Protein AF-A0A7T5R060-F1 (afdb_monomer)

Solvent-accessible surface area (backbone atoms only — not comparable to full-atom values): 4519 Å² total; per-residue (Å²): 135,90,48,73,66,54,54,51,51,50,54,53,48,53,55,49,48,54,53,39,51,53,51,50,50,53,50,51,53,53,48,53,54,32,70,73,61,68,46,75,68,41,48,53,51,48,46,53,53,36,53,53,35,26,76,68,67,64,41,55,59,71,60,32,51,56,51,46,53,54,49,52,54,52,48,54,52,62,76,76,104

Foldseek 3Di:
DPDPVVVVVVVVVVVVVVVLVVLVVVLVVLLVVCLVVPDPVSLVVNLVSLVVCCVVVSDPPVVSVVSSVVSVVSNVVVVVD

Nearest PDB structures (foldseek):
  7n2c-assembly1_ST  TM=8.728E-01  e=4.296E-03  Escherichia coli K-12
  8cec-assembly1_S  TM=8.530E-01  e=3.792E-03  Bacillus subtilis subsp. subtilis str. 168
  6yss-assembly1_t  TM=8.405E-01  e=7.075E-03  Escherichia coli
  7m4u-assembly1_t  TM=8.282E-01  e=1.320E-02  Acinetobacter baumannii AB0057
  7pas-assembly1_S  TM=8.685E-01  e=9.708E-02  Mycoplasmoides pneumoniae M129

Radius of gyration: 16.96 Å; Cα contacts (8 Å, |Δi|>4): 39; chains: 1; bounding box: 31×19×56 Å

Structure (mmCIF, N/CA/C/O backbone):
data_AF-A0A7T5R060-F1
#
_entry.id   AF-A0A7T5R060-F1
#
loop_
_atom_site.group_PDB
_atom_site.id
_atom_site.type_symbol
_atom_site.label_atom_id
_atom_site.label_alt_id
_atom_site.label_comp_id
_atom_site.label_asym_id
_atom_site.label_entity_id
_atom_site.label_seq_id
_atom_site.pdbx_PDB_ins_code
_atom_site.Cartn_x
_atom_site.Cartn_y
_atom_site.Cartn_z
_atom_site.occupancy
_atom_site.B_iso_or_equiv
_atom_site.auth_seq_id
_atom_site.auth_comp_id
_atom_site.auth_asym_id
_atom_site.auth_atom_id
_atom_site.pdbx_PDB_model_num
ATOM 1 N N . MET A 1 1 ? 6.416 -0.581 -29.223 1.00 59.72 1 MET A N 1
ATOM 2 C CA . MET A 1 1 ? 7.691 -0.514 -28.467 1.00 59.72 1 MET A CA 1
ATOM 3 C C . MET A 1 1 ? 8.848 -0.256 -29.435 1.00 59.72 1 MET A C 1
ATOM 5 O O . MET A 1 1 ? 9.608 -1.167 -29.713 1.00 59.72 1 MET A O 1
ATOM 9 N N . ARG A 1 2 ? 8.961 0.955 -30.002 1.00 77.31 2 ARG A N 1
ATOM 10 C CA . ARG A 1 2 ? 9.962 1.253 -31.052 1.00 77.31 2 ARG A CA 1
ATOM 11 C C . ARG A 1 2 ? 11.161 2.090 -30.573 1.00 77.31 2 ARG A C 1
ATOM 13 O O . ARG A 1 2 ? 12.188 2.092 -31.234 1.00 77.31 2 ARG A O 1
ATOM 20 N N . HIS A 1 3 ? 11.079 2.736 -29.404 1.00 88.38 3 HIS A N 1
ATOM 21 C CA . HIS A 1 3 ? 12.154 3.585 -28.872 1.00 88.38 3 HIS A CA 1
ATOM 22 C C . HIS A 1 3 ? 12.843 2.969 -27.647 1.00 88.38 3 HIS A C 1
ATOM 24 O O . HIS A 1 3 ? 12.194 2.401 -26.762 1.00 88.38 3 HIS A O 1
ATOM 30 N N . LYS A 1 4 ? 14.167 3.158 -27.554 1.00 92.62 4 LYS A N 1
ATOM 31 C CA . LYS A 1 4 ? 15.014 2.700 -26.434 1.00 92.62 4 LYS A CA 1
ATOM 32 C C . LYS A 1 4 ? 14.483 3.167 -25.065 1.00 92.62 4 LYS A C 1
ATOM 34 O O . LYS A 1 4 ? 14.538 2.427 -24.082 1.00 92.62 4 LYS A O 1
ATOM 39 N N . SER A 1 5 ? 13.898 4.366 -25.001 1.00 93.69 5 SER A N 1
ATOM 40 C CA . SER A 1 5 ? 13.285 4.929 -23.789 1.00 93.69 5 SER A CA 1
ATOM 41 C C . SER A 1 5 ? 12.070 4.125 -23.304 1.00 93.69 5 SER A C 1
ATOM 43 O O . SER A 1 5 ? 11.930 3.891 -22.101 1.00 93.69 5 SER A O 1
ATOM 45 N N . THR A 1 6 ? 11.226 3.639 -24.218 1.00 95.06 6 THR A N 1
ATOM 46 C CA . THR A 1 6 ? 10.063 2.800 -23.896 1.00 95.06 6 THR A CA 1
ATOM 47 C C . THR A 1 6 ? 10.498 1.467 -23.293 1.00 95.06 6 THR A C 1
ATOM 49 O O . THR A 1 6 ? 9.950 1.049 -22.274 1.00 95.06 6 THR A O 1
ATOM 52 N N . ILE A 1 7 ? 11.524 0.831 -23.871 1.00 95.00 7 ILE A N 1
ATOM 53 C CA . ILE A 1 7 ? 12.087 -0.431 -23.364 1.00 95.00 7 ILE A CA 1
ATOM 54 C C . ILE A 1 7 ? 12.636 -0.227 -21.945 1.00 95.00 7 ILE A C 1
ATOM 56 O O . ILE A 1 7 ? 12.295 -0.975 -21.028 1.00 95.00 7 ILE A O 1
ATOM 60 N N . LYS A 1 8 ? 13.398 0.852 -21.718 1.00 95.25 8 LYS A N 1
ATOM 61 C CA . LYS A 1 8 ? 13.904 1.214 -20.384 1.00 95.25 8 LYS A CA 1
ATOM 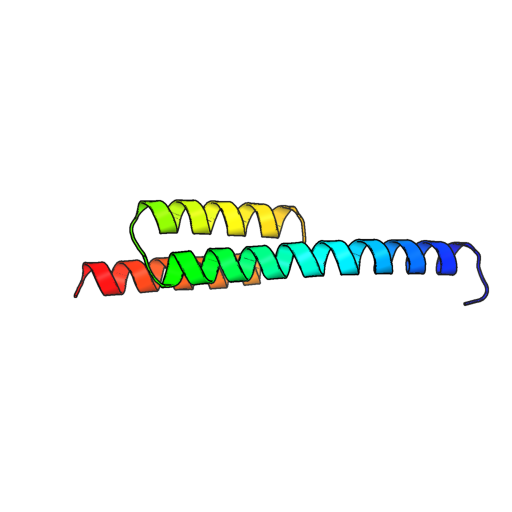62 C C . LYS A 1 8 ? 12.773 1.388 -19.366 1.00 95.25 8 LYS A C 1
ATOM 64 O O . LYS A 1 8 ? 12.844 0.8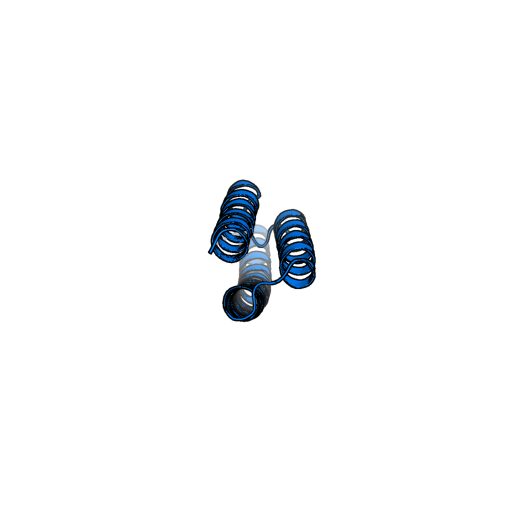28 -18.271 1.00 95.25 8 LYS A O 1
ATOM 69 N N . ARG A 1 9 ? 11.723 2.145 -19.706 1.00 96.19 9 ARG A N 1
ATOM 70 C CA . ARG A 1 9 ? 10.559 2.342 -18.821 1.00 96.19 9 ARG A CA 1
ATOM 71 C C . ARG A 1 9 ? 9.838 1.028 -18.527 1.00 96.19 9 ARG A C 1
ATOM 73 O O . ARG A 1 9 ? 9.433 0.817 -17.385 1.00 96.19 9 ARG A O 1
ATOM 80 N N . HIS A 1 10 ? 9.742 0.130 -19.507 1.00 96.12 10 HIS A N 1
ATOM 81 C CA . HIS A 1 10 ? 9.172 -1.201 -19.310 1.00 96.12 10 HIS A CA 1
ATOM 82 C C . HIS A 1 10 ? 9.973 -2.016 -18.284 1.00 96.12 10 HIS A C 1
ATOM 84 O O . HIS A 1 10 ? 9.402 -2.492 -17.305 1.00 96.12 10 HIS A O 1
ATOM 90 N N . ILE A 1 11 ? 11.300 -2.091 -18.428 1.00 96.31 11 ILE A N 1
ATOM 91 C CA . ILE A 1 11 ? 12.179 -2.804 -17.483 1.00 96.31 11 ILE A CA 1
ATOM 92 C C . ILE A 1 11 ? 12.062 -2.215 -16.067 1.00 96.31 11 ILE A C 1
ATOM 94 O O . ILE A 1 11 ? 11.923 -2.953 -15.091 1.00 96.31 11 ILE A O 1
ATOM 98 N N . GLN A 1 12 ? 12.069 -0.883 -15.938 1.00 96.88 12 GLN A N 1
ATOM 99 C CA . GLN A 1 12 ? 11.881 -0.203 -14.649 1.00 96.88 12 GLN A CA 1
ATOM 100 C C . GLN A 1 12 ? 10.526 -0.540 -14.012 1.00 96.88 12 GLN A C 1
ATOM 102 O O . GLN A 1 12 ? 10.451 -0.779 -12.805 1.00 96.88 12 GLN A O 1
ATOM 107 N N . SER A 1 13 ? 9.464 -0.586 -14.822 1.00 97.12 13 SER A N 1
ATOM 108 C CA . SER A 1 13 ? 8.121 -0.954 -14.376 1.00 97.12 13 SER A CA 1
ATOM 109 C C . SER A 1 13 ? 8.074 -2.389 -13.847 1.00 97.12 13 SER A C 1
ATOM 111 O O . SER A 1 13 ? 7.589 -2.607 -12.737 1.00 97.12 13 SER A O 1
ATOM 113 N N . GLN A 1 14 ? 8.651 -3.356 -14.571 1.00 97.75 14 GLN A N 1
ATOM 114 C CA . GLN A 1 14 ? 8.683 -4.759 -14.138 1.00 97.75 14 GLN A CA 1
ATOM 115 C C . GLN A 1 14 ? 9.453 -4.942 -12.825 1.00 97.75 14 GLN A C 1
ATOM 117 O O . GLN A 1 14 ? 8.950 -5.576 -11.896 1.00 97.75 14 GLN A O 1
ATOM 122 N N . LYS A 1 15 ? 10.627 -4.306 -12.692 1.00 97.06 15 LYS A N 1
ATOM 123 C CA . LYS A 1 15 ? 11.411 -4.321 -11.443 1.00 97.06 15 LYS A CA 1
ATOM 124 C C . LYS A 1 15 ? 10.598 -3.767 -10.270 1.00 97.06 15 LYS A C 1
ATOM 126 O O . LYS A 1 15 ? 10.494 -4.399 -9.219 1.00 97.06 15 LYS A O 1
ATOM 131 N N . LYS A 1 16 ? 9.954 -2.611 -10.465 1.00 96.56 16 LYS A N 1
ATOM 132 C CA . LYS A 1 16 ? 9.109 -1.987 -9.439 1.00 96.56 16 LYS A CA 1
ATOM 133 C C . LYS A 1 16 ? 7.889 -2.846 -9.096 1.00 96.56 16 LYS A C 1
ATOM 135 O O . LYS A 1 16 ? 7.527 -2.940 -7.926 1.00 96.56 16 LYS A O 1
ATOM 140 N N . ARG A 1 17 ? 7.269 -3.497 -10.086 1.00 96.88 17 ARG A N 1
ATOM 141 C CA . ARG A 1 17 ? 6.117 -4.391 -9.898 1.00 96.88 17 ARG A CA 1
ATOM 142 C C . ARG A 1 17 ? 6.462 -5.561 -8.981 1.00 96.88 17 ARG A C 1
ATOM 144 O O . ARG A 1 17 ? 5.701 -5.823 -8.051 1.00 96.88 17 ARG A O 1
ATOM 151 N N . LEU A 1 18 ? 7.591 -6.232 -9.212 1.00 97.25 18 LEU A N 1
ATOM 152 C CA . LEU A 1 18 ? 8.030 -7.369 -8.395 1.00 97.25 18 LEU A CA 1
ATOM 153 C C . LEU A 1 18 ? 8.292 -6.958 -6.941 1.00 97.25 18 LEU A C 1
ATOM 155 O O . LEU A 1 18 ? 7.739 -7.566 -6.021 1.00 97.25 18 LEU A O 1
ATOM 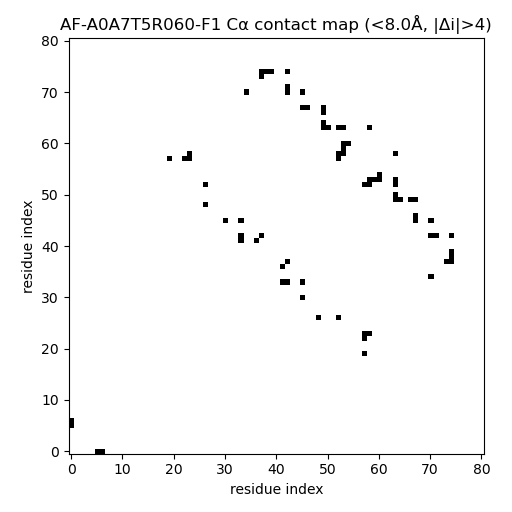159 N N . LEU A 1 19 ? 9.044 -5.872 -6.734 1.00 95.69 19 LEU A N 1
ATOM 1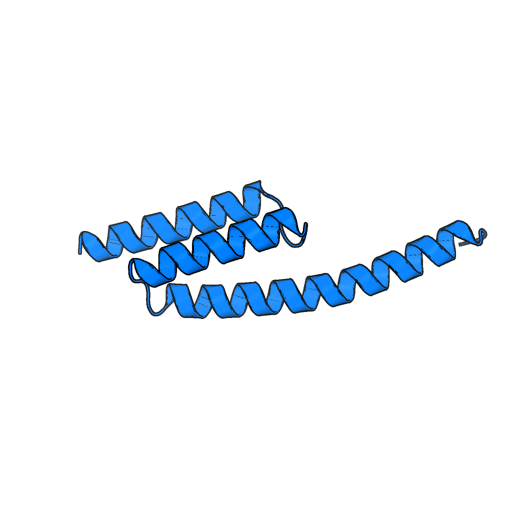60 C CA . LEU A 1 19 ? 9.323 -5.338 -5.397 1.00 95.69 19 LEU A CA 1
ATOM 161 C C . LEU A 1 19 ? 8.035 -4.945 -4.665 1.00 95.69 19 LEU A C 1
ATOM 163 O O . LEU A 1 19 ? 7.799 -5.371 -3.534 1.00 95.69 19 LEU A O 1
ATOM 167 N N . ASN A 1 20 ? 7.155 -4.193 -5.330 1.00 96.06 20 ASN A N 1
ATOM 168 C CA . ASN A 1 20 ? 5.890 -3.766 -4.741 1.00 96.06 20 ASN A CA 1
ATOM 169 C C . ASN A 1 20 ? 4.983 -4.955 -4.407 1.00 96.06 20 ASN A C 1
ATOM 171 O O . ASN A 1 20 ? 4.324 -4.931 -3.370 1.00 96.06 20 ASN A O 1
ATOM 175 N N . ARG A 1 21 ? 4.951 -5.999 -5.246 1.00 96.94 21 ARG A N 1
ATOM 176 C CA . ARG A 1 21 ? 4.172 -7.219 -4.986 1.00 96.94 21 ARG A CA 1
ATOM 177 C C . ARG A 1 21 ? 4.657 -7.924 -3.720 1.00 96.94 21 ARG A C 1
ATOM 179 O O . ARG A 1 21 ? 3.832 -8.229 -2.861 1.00 96.94 21 ARG A O 1
ATOM 186 N N . SER A 1 22 ? 5.967 -8.133 -3.588 1.00 97.19 22 SER A N 1
ATOM 187 C CA . SER A 1 22 ? 6.563 -8.776 -2.409 1.00 97.19 22 SER A CA 1
ATOM 188 C C . SER A 1 22 ? 6.296 -7.972 -1.131 1.00 97.19 22 SER A C 1
ATOM 190 O O . SER A 1 22 ? 5.725 -8.488 -0.167 1.00 97.19 22 SER A O 1
ATOM 192 N N . LEU A 1 23 ? 6.584 -6.666 -1.153 1.00 97.12 23 LEU A N 1
ATOM 193 C CA . LEU A 1 23 ? 6.388 -5.793 0.005 1.00 97.12 23 LEU A CA 1
ATOM 194 C C . LEU A 1 23 ? 4.912 -5.662 0.399 1.00 97.12 23 LEU A C 1
ATOM 196 O O . LEU A 1 23 ? 4.589 -5.678 1.586 1.00 97.12 23 LEU A O 1
ATOM 200 N N . LYS A 1 24 ? 4.001 -5.569 -0.578 1.00 96.50 24 LYS A N 1
ATOM 201 C CA . LYS A 1 24 ? 2.553 -5.533 -0.325 1.00 96.50 24 LYS A CA 1
ATOM 202 C C . LYS A 1 24 ? 2.061 -6.843 0.293 1.00 96.50 24 LYS A C 1
ATOM 204 O O . LYS A 1 24 ? 1.238 -6.793 1.204 1.00 96.50 24 LYS A O 1
ATOM 209 N N . SER A 1 25 ? 2.567 -7.987 -0.172 1.00 97.94 25 SER A N 1
ATOM 210 C CA . SER A 1 25 ? 2.253 -9.296 0.411 1.00 97.94 25 SER A CA 1
ATOM 211 C C . SER A 1 25 ? 2.726 -9.379 1.864 1.00 97.94 25 SER A C 1
ATOM 213 O O . SER A 1 25 ? 1.918 -9.607 2.762 1.00 97.94 25 SER A O 1
ATOM 215 N N . SER A 1 26 ? 3.998 -9.051 2.119 1.00 97.50 26 SER A N 1
ATOM 216 C CA . SER A 1 26 ? 4.574 -9.019 3.470 1.00 97.50 26 SER A CA 1
ATOM 217 C C . SER A 1 26 ? 3.795 -8.094 4.412 1.00 97.50 26 SER A C 1
ATOM 219 O O . SER A 1 26 ? 3.456 -8.485 5.530 1.00 97.50 26 SER A O 1
ATOM 221 N N . LEU A 1 27 ? 3.432 -6.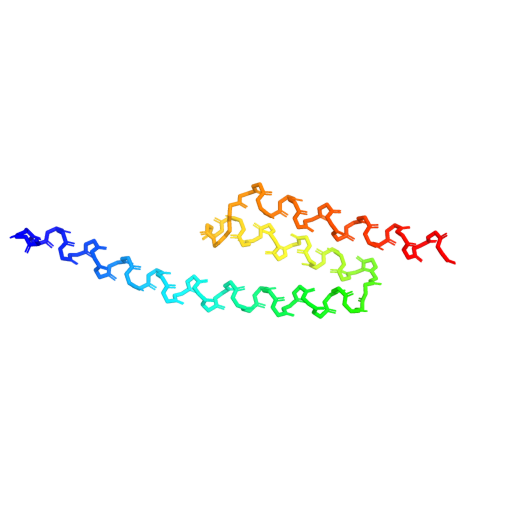892 3.946 1.00 96.94 27 LEU A N 1
ATOM 222 C CA . LEU A 1 27 ? 2.609 -5.948 4.702 1.00 96.94 27 LEU A CA 1
ATOM 223 C C . LEU A 1 27 ? 1.249 -6.553 5.071 1.00 96.94 27 LEU A C 1
ATOM 225 O O . LEU A 1 27 ? 0.832 -6.450 6.220 1.00 96.94 27 LEU A O 1
ATOM 229 N N . ASN A 1 28 ? 0.554 -7.180 4.120 1.00 96.38 28 ASN A N 1
ATOM 230 C CA . ASN A 1 28 ? -0.746 -7.795 4.385 1.00 96.38 28 ASN A CA 1
ATOM 231 C C . ASN A 1 28 ? -0.635 -8.953 5.386 1.00 96.38 28 ASN A C 1
ATOM 233 O O . ASN A 1 28 ? -1.474 -9.049 6.277 1.00 96.38 28 ASN A O 1
ATOM 237 N N . THR A 1 29 ? 0.407 -9.782 5.292 1.00 97.62 29 THR A N 1
ATOM 238 C CA . THR A 1 29 ? 0.660 -10.862 6.257 1.00 97.62 29 THR A CA 1
ATOM 239 C C . THR A 1 29 ? 0.912 -10.315 7.660 1.00 97.62 29 THR A C 1
ATOM 241 O O . THR A 1 29 ? 0.309 -10.794 8.618 1.00 97.62 29 THR A O 1
ATOM 244 N N . LYS A 1 30 ? 1.747 -9.276 7.798 1.00 96.56 30 LYS A N 1
ATOM 245 C CA . LYS A 1 30 ? 1.991 -8.612 9.091 1.00 96.56 30 LYS A CA 1
ATOM 246 C C . LYS A 1 30 ? 0.710 -8.010 9.667 1.00 96.56 30 LYS A C 1
ATOM 248 O O . LYS A 1 30 ? 0.407 -8.234 10.832 1.00 96.56 30 LYS A O 1
ATOM 253 N N . LEU A 1 31 ? -0.073 -7.315 8.841 1.00 96.00 31 LEU A N 1
ATOM 254 C CA . LEU A 1 31 ? -1.364 -6.764 9.257 1.00 96.00 31 LEU A CA 1
ATOM 255 C C . LEU A 1 31 ? -2.337 -7.864 9.689 1.00 96.00 31 LEU A C 1
ATOM 257 O O . LEU A 1 31 ? -3.024 -7.681 10.683 1.00 96.00 31 LEU A O 1
ATOM 261 N N . LYS A 1 32 ? -2.385 -9.010 8.994 1.00 95.62 32 LYS A N 1
ATOM 262 C CA . LYS A 1 32 ? -3.227 -10.147 9.396 1.00 95.62 32 LYS A CA 1
ATOM 263 C C . LYS A 1 32 ? -2.856 -10.641 10.796 1.00 95.62 32 LYS A C 1
ATOM 265 O O . LYS A 1 32 ? -3.754 -10.842 11.600 1.00 95.62 32 LYS A O 1
ATOM 270 N N . LYS A 1 33 ? -1.560 -10.774 11.100 1.00 95.56 33 LYS A N 1
ATOM 271 C CA . LYS A 1 33 ? -1.083 -11.153 12.442 1.00 95.56 33 LYS A CA 1
ATOM 272 C C . LYS A 1 33 ? -1.500 -10.134 13.510 1.00 95.56 33 LYS A C 1
ATOM 274 O O . LYS A 1 33 ? -2.039 -10.533 14.532 1.00 95.56 33 LYS A O 1
ATOM 279 N N . ILE A 1 34 ? -1.340 -8.838 13.229 1.00 95.06 34 ILE A N 1
ATOM 280 C CA . ILE A 1 34 ? -1.791 -7.752 14.121 1.00 95.06 34 ILE A CA 1
ATOM 281 C 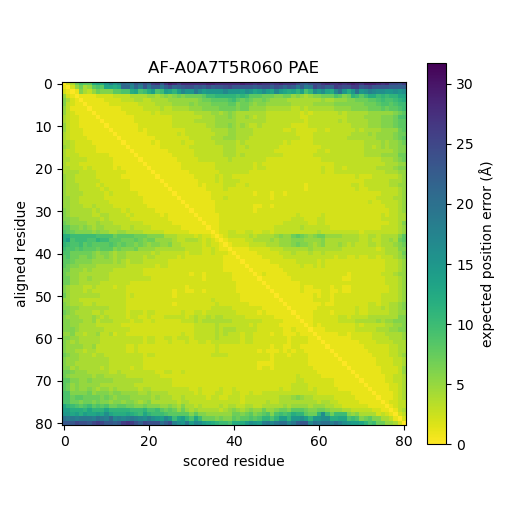C . ILE A 1 34 ? -3.306 -7.819 14.349 1.00 95.06 34 ILE A C 1
ATOM 283 O O . ILE A 1 34 ? -3.776 -7.659 15.464 1.00 95.06 34 ILE A O 1
ATOM 287 N N . PHE A 1 35 ? -4.090 -8.092 13.304 1.00 91.94 35 PHE A N 1
ATOM 288 C CA . PHE A 1 35 ? -5.541 -8.203 13.436 1.00 91.94 35 PHE A CA 1
ATOM 289 C C . PHE A 1 35 ? -5.995 -9.410 14.265 1.00 91.94 35 PHE A C 1
ATOM 291 O O . PHE A 1 35 ? -7.118 -9.362 14.766 1.00 91.94 35 PHE A O 1
ATOM 298 N N . LEU A 1 36 ? -5.199 -10.479 14.358 1.00 91.62 36 LEU A N 1
ATOM 299 C CA . LEU A 1 36 ? -5.508 -11.640 15.201 1.00 91.62 36 LEU A CA 1
ATOM 300 C C . LEU A 1 36 ? -5.229 -11.336 16.676 1.00 91.62 36 LEU A C 1
ATOM 302 O O . LEU A 1 36 ? -6.080 -11.609 17.510 1.00 91.62 36 LEU A O 1
ATOM 306 N N . ASN A 1 37 ? -4.090 -10.704 16.962 1.00 89.94 37 ASN A N 1
ATOM 307 C CA . ASN A 1 37 ? -3.633 -10.402 18.319 1.00 89.94 37 ASN A CA 1
ATOM 308 C C . ASN A 1 37 ? -3.596 -8.885 18.528 1.00 89.94 37 ASN A C 1
ATOM 310 O O . ASN A 1 37 ? -2.516 -8.298 18.619 1.00 89.94 37 ASN A O 1
ATOM 314 N N . ILE A 1 38 ? -4.764 -8.239 18.500 1.00 93.00 38 ILE A N 1
ATOM 315 C CA . ILE A 1 38 ? -4.824 -6.781 18.577 1.00 93.00 38 ILE A CA 1
ATOM 316 C C . ILE A 1 38 ? -4.691 -6.328 20.035 1.00 93.00 38 ILE A C 1
ATOM 318 O O . ILE A 1 38 ? -5.465 -6.692 20.907 1.00 93.00 38 ILE A O 1
ATOM 322 N N . ASN A 1 39 ? -3.655 -5.546 20.281 1.00 91.31 39 ASN A N 1
ATOM 323 C CA . ASN A 1 39 ? -3.356 -4.852 21.528 1.00 91.31 39 ASN A CA 1
ATOM 324 C C . ASN A 1 39 ? -2.791 -3.460 21.192 1.00 91.31 39 ASN A C 1
ATOM 326 O O . ASN A 1 39 ? -2.518 -3.161 20.023 1.00 91.31 39 ASN A O 1
ATOM 330 N N . GLU A 1 40 ? -2.601 -2.603 22.188 1.00 89.62 40 GLU A N 1
ATOM 331 C CA . GLU A 1 40 ? -2.161 -1.222 21.960 1.00 89.62 40 GLU A CA 1
ATOM 332 C C . GLU A 1 40 ? -0.809 -1.134 21.224 1.00 89.62 40 GLU A C 1
ATOM 334 O O . GLU A 1 40 ? -0.668 -0.403 20.239 1.00 89.62 40 GLU A O 1
ATOM 339 N N . GLU A 1 41 ? 0.154 -1.971 21.609 1.00 92.12 41 GLU A N 1
ATOM 340 C CA . GLU A 1 41 ? 1.480 -2.030 20.987 1.00 92.12 41 GLU A CA 1
ATOM 341 C C . GLU A 1 41 ? 1.413 -2.449 19.503 1.00 92.12 41 GLU A C 1
ATOM 343 O O . GLU A 1 41 ? 2.007 -1.827 18.616 1.00 92.12 41 GLU A O 1
ATOM 348 N N . SER A 1 42 ? 0.622 -3.474 19.190 1.00 92.56 42 SER A N 1
ATOM 349 C CA . SER A 1 42 ? 0.433 -3.984 17.829 1.00 92.56 42 SER A CA 1
ATOM 350 C C . SER A 1 42 ? -0.237 -2.955 16.914 1.00 92.56 42 SER A C 1
ATOM 352 O O . SER A 1 42 ? 0.072 -2.900 15.717 1.00 92.56 42 SER A O 1
ATOM 354 N N . VAL A 1 43 ? -1.113 -2.101 17.459 1.00 93.50 43 VAL A N 1
ATOM 355 C CA . VAL A 1 43 ? -1.744 -1.004 16.719 1.00 93.50 43 VAL A CA 1
ATOM 356 C C . VAL A 1 43 ? -0.703 0.048 16.360 1.00 93.50 43 VAL A C 1
ATOM 358 O O . VAL A 1 43 ? -0.635 0.442 15.191 1.00 93.50 43 VAL A O 1
ATOM 361 N N . GLN A 1 44 ? 0.162 0.440 17.299 1.00 94.25 44 GLN A N 1
ATOM 362 C CA . GLN A 1 44 ? 1.263 1.372 17.025 1.00 94.25 44 GLN A CA 1
ATOM 363 C C . GLN A 1 44 ? 2.218 0.817 15.954 1.00 94.25 44 GLN A C 1
ATOM 365 O O . GLN A 1 44 ? 2.566 1.511 14.988 1.00 94.25 44 GLN A O 1
ATOM 370 N N . ILE A 1 45 ? 2.577 -0.469 16.043 1.00 95.25 45 ILE A N 1
ATOM 371 C CA . ILE A 1 45 ? 3.383 -1.155 15.021 1.00 95.25 45 ILE A CA 1
ATOM 372 C C . ILE A 1 45 ? 2.666 -1.134 13.663 1.00 95.25 45 ILE A C 1
ATOM 374 O O . ILE A 1 45 ? 3.270 -0.807 12.634 1.00 95.25 45 ILE A O 1
ATOM 378 N N . GLY A 1 46 ? 1.368 -1.443 13.637 1.00 96.12 46 GLY A N 1
ATOM 379 C CA . GLY A 1 46 ? 0.540 -1.419 12.432 1.00 96.12 46 GLY A CA 1
ATOM 380 C C . GLY A 1 46 ? 0.502 -0.042 11.769 1.00 96.12 46 GLY A C 1
ATOM 381 O O . GLY A 1 46 ? 0.693 0.064 10.553 1.00 96.12 46 GLY A O 1
ATOM 382 N N . GLN A 1 47 ? 0.336 1.020 12.559 1.00 96.06 47 GLN A N 1
ATOM 383 C CA . GLN A 1 47 ? 0.376 2.407 12.093 1.00 96.06 47 GLN A CA 1
ATOM 384 C C . GLN A 1 47 ? 1.733 2.757 11.477 1.00 96.06 47 GLN A C 1
ATOM 386 O O . GLN A 1 47 ? 1.788 3.272 10.354 1.00 96.06 47 GLN A O 1
ATOM 391 N N . LYS A 1 48 ? 2.835 2.408 12.152 1.00 96.81 48 LYS A N 1
ATOM 392 C CA . LYS A 1 48 ? 4.199 2.640 11.653 1.00 96.81 48 LYS A CA 1
ATOM 393 C C . LYS A 1 48 ? 4.438 1.929 10.319 1.00 96.81 48 LYS A C 1
ATOM 395 O O . LYS A 1 48 ? 4.946 2.538 9.374 1.00 96.81 48 LYS A O 1
ATOM 400 N N . LEU A 1 49 ? 4.017 0.668 10.196 1.00 96.94 49 LEU A N 1
ATOM 401 C CA . LEU A 1 49 ? 4.128 -0.104 8.953 1.00 96.94 49 LEU A CA 1
ATOM 402 C C . LEU A 1 49 ? 3.329 0.525 7.803 1.00 96.94 49 LEU A C 1
ATOM 404 O O . LEU A 1 49 ? 3.841 0.633 6.685 1.00 96.94 49 LEU A O 1
ATOM 408 N N . LEU A 1 50 ? 2.096 0.966 8.064 1.00 97.00 50 LEU A N 1
ATOM 409 C CA . LEU A 1 50 ? 1.239 1.622 7.071 1.00 97.00 50 LEU A CA 1
ATOM 410 C C . LEU A 1 50 ? 1.806 2.973 6.622 1.00 97.00 50 LEU A C 1
ATOM 412 O O . LEU A 1 50 ? 1.808 3.266 5.423 1.00 97.00 50 LEU A O 1
ATOM 416 N N . ALA A 1 51 ? 2.346 3.762 7.553 1.00 96.69 51 ALA A N 1
ATOM 417 C CA . ALA A 1 51 ? 2.999 5.030 7.251 1.00 96.69 51 ALA A CA 1
ATOM 418 C C . ALA A 1 51 ? 4.232 4.824 6.358 1.00 96.69 51 ALA A C 1
ATOM 420 O O . ALA A 1 51 ? 4.375 5.495 5.334 1.00 96.69 51 ALA A O 1
ATOM 421 N N . ILE A 1 52 ? 5.089 3.850 6.685 1.00 96.56 52 ILE A N 1
ATOM 422 C CA . ILE A 1 52 ? 6.262 3.504 5.868 1.00 96.56 52 ILE A CA 1
ATOM 423 C C . ILE A 1 52 ? 5.832 3.021 4.476 1.00 96.56 52 ILE A C 1
ATOM 425 O O . ILE A 1 52 ? 6.410 3.441 3.471 1.00 96.56 52 ILE A O 1
ATOM 429 N N . ALA A 1 53 ? 4.807 2.170 4.389 1.00 96.62 53 ALA A N 1
ATOM 430 C CA . ALA A 1 53 ? 4.320 1.650 3.114 1.00 96.62 53 ALA A CA 1
ATOM 431 C C . ALA A 1 53 ? 3.737 2.745 2.204 1.00 96.62 53 ALA A C 1
ATOM 433 O O . ALA A 1 53 ? 3.933 2.703 0.985 1.00 96.62 53 ALA A O 1
ATOM 434 N N . SER A 1 54 ? 3.062 3.733 2.798 1.00 97.12 54 SER A N 1
ATOM 435 C CA . SER A 1 54 ? 2.581 4.931 2.107 1.00 97.12 54 SER A CA 1
ATOM 436 C C . SER A 1 54 ? 3.744 5.772 1.568 1.00 97.12 54 SER A C 1
ATOM 438 O O . SER A 1 54 ? 3.812 6.031 0.366 1.00 97.12 54 SER A O 1
ATOM 440 N N . ARG A 1 55 ? 4.733 6.102 2.418 1.00 96.12 55 ARG A N 1
ATOM 441 C CA . ARG A 1 55 ? 5.930 6.877 2.024 1.00 96.12 55 ARG A CA 1
ATOM 442 C C . ARG A 1 55 ? 6.703 6.213 0.884 1.00 96.12 55 ARG A C 1
ATOM 444 O O . ARG A 1 55 ? 7.125 6.875 -0.059 1.00 96.12 55 ARG A O 1
ATOM 451 N N . LYS A 1 56 ? 6.835 4.883 0.922 1.00 94.25 56 LYS A N 1
ATOM 452 C CA . LYS A 1 56 ? 7.505 4.097 -0.128 1.00 94.25 56 LYS A CA 1
ATOM 453 C C . LYS A 1 56 ? 6.662 3.904 -1.398 1.00 94.25 56 LYS A C 1
ATOM 455 O O . LYS A 1 56 ? 7.103 3.210 -2.311 1.00 94.25 56 LYS A O 1
ATOM 460 N N . ARG A 1 57 ? 5.468 4.509 -1.493 1.00 94.56 57 ARG A N 1
ATOM 461 C CA . ARG A 1 57 ? 4.529 4.377 -2.626 1.00 94.56 57 ARG A CA 1
ATOM 462 C C . ARG A 1 57 ? 4.154 2.920 -2.937 1.00 94.56 57 ARG A C 1
ATOM 464 O O . ARG A 1 57 ? 3.892 2.571 -4.088 1.00 94.56 57 ARG A O 1
ATOM 471 N N . ILE A 1 58 ? 4.136 2.067 -1.911 1.00 95.81 58 ILE A N 1
ATOM 472 C CA . ILE A 1 58 ? 3.678 0.670 -2.010 1.00 95.81 58 ILE A CA 1
ATOM 473 C C . ILE A 1 58 ? 2.146 0.636 -1.962 1.00 95.81 58 ILE A C 1
ATOM 475 O O . ILE A 1 58 ? 1.508 -0.151 -2.661 1.00 95.81 58 ILE A O 1
ATOM 479 N N . ILE A 1 59 ? 1.555 1.520 -1.154 1.00 96.25 59 ILE A N 1
ATOM 480 C CA . ILE A 1 59 ? 0.116 1.775 -1.081 1.00 96.25 59 ILE A CA 1
ATOM 481 C C . ILE A 1 59 ? -0.147 3.279 -1.157 1.00 96.25 59 ILE A C 1
ATOM 483 O O . ILE A 1 59 ? 0.699 4.083 -0.781 1.00 96.25 59 ILE A O 1
ATOM 487 N N . HIS A 1 60 ? -1.330 3.658 -1.635 1.00 97.25 60 HIS A N 1
ATOM 488 C CA . HIS A 1 60 ? -1.765 5.051 -1.619 1.00 97.25 60 HIS A CA 1
ATOM 489 C C . HIS A 1 60 ? -2.035 5.520 -0.182 1.00 97.25 60 HIS A C 1
ATOM 491 O O . HIS A 1 60 ? -2.517 4.740 0.644 1.00 97.25 60 HIS A O 1
ATOM 497 N N . TRP A 1 61 ? -1.809 6.801 0.105 1.00 96.56 61 TRP A N 1
ATOM 498 C CA . TRP A 1 61 ? -1.990 7.366 1.444 1.00 96.56 61 TRP A CA 1
ATOM 499 C C . TRP A 1 61 ? -3.425 7.202 1.970 1.00 96.56 61 TRP A C 1
ATOM 501 O O . TRP A 1 61 ? -3.604 6.784 3.109 1.00 96.56 61 TRP A O 1
ATOM 511 N N . LYS A 1 62 ? -4.455 7.380 1.124 1.00 97.94 62 LYS A N 1
ATOM 512 C CA . LYS A 1 62 ? -5.860 7.100 1.505 1.00 97.94 62 LYS A CA 1
ATOM 513 C C . LYS A 1 62 ? -6.088 5.630 1.869 1.00 97.94 62 LYS A C 1
ATOM 515 O O . LYS A 1 62 ? -6.866 5.323 2.767 1.00 97.94 62 LYS A O 1
ATOM 520 N N . ALA A 1 63 ? -5.403 4.706 1.191 1.00 97.19 63 ALA A N 1
ATOM 521 C CA . ALA A 1 63 ? -5.505 3.283 1.503 1.00 97.19 63 ALA A CA 1
ATOM 522 C C . ALA A 1 63 ? -4.811 2.953 2.833 1.00 97.19 63 ALA A C 1
ATOM 524 O O . ALA A 1 63 ? -5.317 2.124 3.588 1.00 97.19 63 ALA A O 1
ATOM 525 N N . ALA A 1 64 ? -3.690 3.617 3.134 1.00 97.31 64 ALA A N 1
ATOM 526 C CA . ALA A 1 64 ? -3.042 3.532 4.437 1.00 97.31 64 ALA A CA 1
ATOM 527 C C . ALA A 1 64 ? -3.963 4.073 5.543 1.00 97.31 64 ALA A C 1
ATOM 529 O O . ALA A 1 64 ? -4.249 3.344 6.486 1.00 97.31 64 ALA A O 1
ATOM 530 N N . ALA A 1 65 ? -4.526 5.273 5.365 1.00 96.75 65 ALA A N 1
ATOM 531 C CA . ALA A 1 65 ? -5.453 5.896 6.311 1.00 96.75 65 ALA A CA 1
ATOM 532 C C . ALA A 1 65 ? -6.690 5.023 6.587 1.00 96.75 65 ALA A C 1
ATOM 534 O O . ALA A 1 65 ? -7.029 4.771 7.741 1.00 96.75 65 ALA A O 1
ATOM 535 N N . LYS A 1 66 ? -7.313 4.462 5.539 1.00 97.44 66 LYS A N 1
ATOM 536 C CA . LYS A 1 66 ? -8.446 3.531 5.683 1.00 97.44 66 LYS A CA 1
ATOM 537 C C . LYS A 1 66 ? -8.075 2.295 6.509 1.00 97.44 66 LYS A C 1
ATOM 539 O O . LYS A 1 66 ? -8.886 1.817 7.297 1.00 97.44 66 LYS A O 1
ATOM 544 N N . LYS A 1 67 ? -6.868 1.752 6.324 1.00 96.25 67 LYS A N 1
ATOM 545 C CA . LYS A 1 67 ? -6.384 0.603 7.104 1.00 96.25 67 LYS A CA 1
ATOM 546 C C . LYS A 1 67 ? -6.087 0.983 8.558 1.00 96.25 67 LYS A C 1
ATOM 548 O O . LYS A 1 67 ? -6.458 0.219 9.441 1.00 96.25 67 LYS A O 1
ATOM 553 N N . THR A 1 68 ? -5.499 2.154 8.801 1.00 95.75 68 THR A N 1
ATOM 554 C 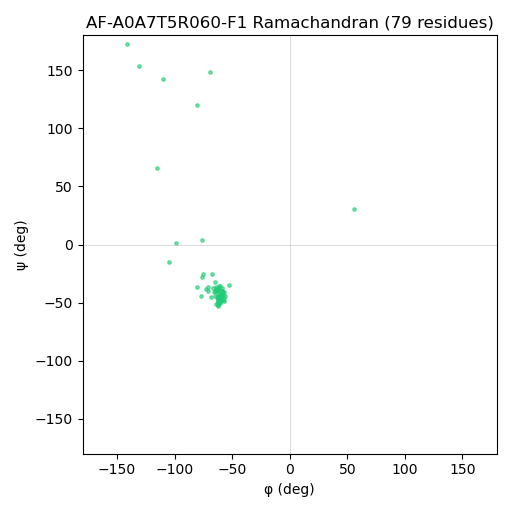CA . THR A 1 68 ? -5.265 2.687 10.151 1.00 95.75 68 THR A CA 1
ATOM 555 C C . THR A 1 68 ? -6.575 2.872 10.912 1.00 95.75 68 THR A C 1
ATOM 557 O O . THR A 1 68 ? -6.713 2.360 12.016 1.00 95.75 68 THR A O 1
ATOM 560 N N . SER A 1 69 ? -7.572 3.504 10.288 1.00 95.88 69 SER A N 1
ATOM 561 C CA . SER A 1 69 ? -8.902 3.684 10.882 1.00 95.88 69 SER A CA 1
ATOM 562 C C . SER A 1 69 ? -9.552 2.344 11.251 1.00 95.88 69 SER A C 1
ATOM 564 O O . SER A 1 69 ? -10.085 2.193 12.347 1.00 95.88 69 SER A O 1
ATOM 566 N N . LYS A 1 70 ? -9.440 1.323 10.386 1.00 94.44 70 LYS A N 1
ATOM 567 C CA . LYS A 1 70 ? -9.934 -0.030 10.693 1.00 94.44 70 LYS A CA 1
ATOM 568 C C . LYS A 1 70 ? -9.229 -0.681 11.887 1.00 94.44 70 LYS A C 1
ATOM 570 O O . LYS A 1 70 ? -9.900 -1.373 12.644 1.00 94.44 70 LYS A O 1
ATOM 575 N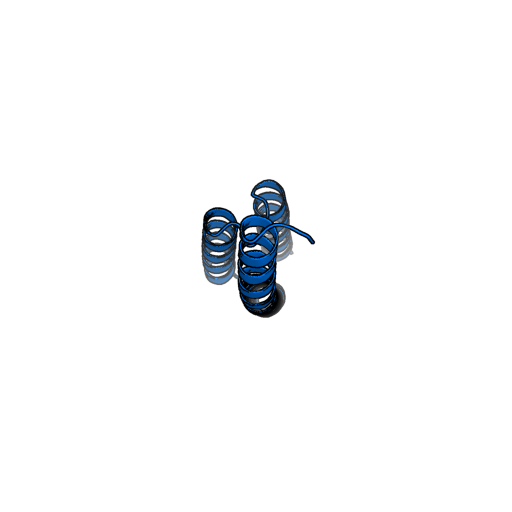 N . LEU A 1 71 ? -7.912 -0.501 12.024 1.00 93.69 71 LEU A N 1
ATOM 576 C CA . LEU A 1 71 ? -7.150 -1.020 13.167 1.00 93.69 71 LEU A CA 1
ATOM 577 C C . LEU A 1 71 ? -7.640 -0.387 14.470 1.00 93.69 71 LEU A C 1
ATOM 579 O O . LEU A 1 71 ? -8.047 -1.111 15.370 1.00 93.69 71 LEU A O 1
ATOM 583 N N . MET A 1 72 ? -7.695 0.946 14.524 1.00 93.19 72 MET A N 1
ATOM 584 C CA . MET A 1 72 ? -8.139 1.677 15.717 1.00 93.19 72 MET A CA 1
ATOM 585 C C . MET A 1 72 ? -9.578 1.327 16.095 1.00 93.19 72 MET A C 1
ATOM 587 O O . MET A 1 72 ? -9.867 1.029 17.245 1.00 93.19 72 MET A O 1
ATOM 591 N N . ARG A 1 73 ? -10.485 1.256 15.112 1.00 93.38 73 ARG A N 1
ATOM 592 C CA . ARG A 1 73 ? -11.875 0.859 15.370 1.00 93.38 73 ARG A CA 1
ATOM 593 C C . ARG A 1 73 ? -11.975 -0.538 15.985 1.00 93.38 73 ARG A C 1
ATOM 595 O O . ARG A 1 73 ? -12.837 -0.767 16.822 1.00 93.38 73 ARG A O 1
ATOM 602 N N . LYS A 1 74 ? -11.127 -1.476 15.553 1.00 91.25 74 LYS A N 1
ATOM 603 C CA . LYS A 1 74 ? -11.131 -2.840 16.092 1.00 91.25 74 LYS A CA 1
ATOM 604 C C . LYS A 1 74 ? -10.555 -2.894 17.510 1.00 91.25 74 LYS A C 1
ATOM 606 O O . LYS A 1 74 ? -11.093 -3.632 18.322 1.00 91.25 74 LYS A O 1
ATOM 611 N N . GLN A 1 75 ? -9.516 -2.110 17.800 1.00 92.88 75 GLN A N 1
ATOM 612 C CA . GLN A 1 75 ? -8.979 -1.968 19.156 1.00 92.88 75 GLN A CA 1
ATOM 613 C C . GLN A 1 75 ? -10.049 -1.418 20.102 1.00 92.88 75 GLN A C 1
ATOM 615 O O . GLN A 1 75 ? -10.317 -2.037 21.120 1.00 92.88 75 GLN A O 1
ATOM 620 N N . ASN A 1 76 ? -10.714 -0.325 19.719 1.00 90.31 76 ASN A N 1
ATOM 621 C CA . ASN A 1 76 ? -11.764 0.290 20.534 1.00 90.31 76 ASN A CA 1
ATOM 622 C C . ASN A 1 76 ? -12.941 -0.662 20.786 1.00 90.31 76 ASN A C 1
ATOM 624 O O . ASN A 1 76 ? -13.552 -0.645 21.845 1.00 90.31 76 ASN A O 1
ATOM 628 N N . LEU A 1 77 ? -13.278 -1.500 19.801 1.00 90.31 77 LEU A N 1
ATOM 629 C CA . LEU A 1 77 ? -14.317 -2.510 19.980 1.00 90.31 77 LEU A CA 1
ATOM 630 C C . LEU A 1 77 ? -13.900 -3.581 20.996 1.00 90.31 77 LEU A C 1
ATOM 632 O O . LEU A 1 77 ? -14.743 -4.037 21.750 1.00 90.31 77 LEU A O 1
ATOM 636 N N . GLN A 1 78 ? -12.626 -3.981 21.010 1.00 85.56 78 GLN A N 1
ATOM 637 C CA . GLN A 1 78 ? -12.119 -4.946 21.987 1.00 85.56 78 GLN A CA 1
ATOM 638 C C . GLN A 1 78 ? -11.892 -4.355 23.376 1.00 85.56 78 GLN A C 1
ATOM 640 O O . GLN A 1 78 ? -11.952 -5.099 24.340 1.00 85.56 78 GLN A O 1
ATOM 645 N N . SER A 1 79 ? -11.613 -3.056 23.494 1.00 80.12 79 SER A N 1
ATOM 646 C CA . SER A 1 79 ? -11.477 -2.405 24.802 1.00 80.12 79 SER A CA 1
ATOM 647 C C . SER A 1 79 ? -12.820 -2.172 25.493 1.00 80.12 79 SER A C 1
ATOM 649 O O . SER A 1 79 ? -12.858 -2.036 26.707 1.00 80.12 79 SER A O 1
ATOM 651 N N . ASN A 1 80 ? -13.900 -2.071 24.714 1.00 71.12 80 ASN A N 1
ATOM 652 C CA . ASN A 1 80 ? -15.252 -1.797 25.207 1.00 71.12 80 ASN A CA 1
ATOM 653 C C . ASN A 1 80 ? -16.117 -3.064 25.348 1.00 71.12 80 ASN A C 1
ATOM 655 O O . ASN A 1 80 ? -17.302 -2.939 25.654 1.00 71.12 80 ASN A O 1
ATOM 659 N N . ALA A 1 81 ? -15.563 -4.240 25.046 1.00 58.03 81 ALA A N 1
ATOM 660 C CA . ALA A 1 81 ? -16.205 -5.546 25.189 1.00 58.03 81 ALA A CA 1
ATOM 661 C C . ALA A 1 81 ? -15.621 -6.269 26.403 1.00 58.03 81 ALA A C 1
ATOM 663 O O . ALA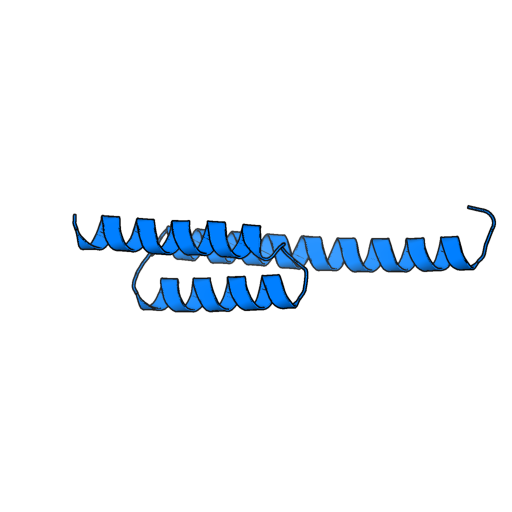 A 1 81 ? -16.408 -6.940 27.100 1.00 58.03 81 ALA A O 1
#

Mean predicted aligned error: 3.89 Å

Sequence (81 aa):
MRHKSTIKRHIQSQKKRLLNRSLKSSLNTKLKKIFLNINEESVQIGQKLLAIASRKRIIHWKAAAKKTSKLMRKQNLQSNA

Secondary structure (DSSP, 8-state):
--SHHHHHHHHHHHHHHHHHHHHHHHHHHHHHHHHHS--HHHHHHHHHHHHHHHHTTSS-HHHHHHHHHHHHHHHHHHH--

pLDDT: mean 93.51, std 7.04, range [58.03, 97.94]